Protein AF-X1EUM0-F1 (afdb_monomer_lite)

Organism: NCBI:txid412755

Foldseek 3Di:
DDDPCVVVVVVCVVCVVVVVLVVQQPDLDKDFDADPVRDTPDIHPNVVVD

Radius of gyration: 15.59 Å; chains: 1; bounding box: 20×37×44 Å

Structure (mmCIF, N/CA/C/O backbone):
data_AF-X1EUM0-F1
#
_entry.id   AF-X1EUM0-F1
#
loop_
_atom_site.group_PDB
_atom_site.id
_atom_site.type_symbol
_atom_site.label_atom_id
_atom_site.label_alt_id
_atom_site.label_comp_id
_atom_site.label_asym_id
_atom_site.label_entity_id
_atom_site.label_seq_id
_atom_site.pdbx_PDB_ins_code
_atom_site.Cartn_x
_atom_site.Cartn_y
_atom_site.Cartn_z
_atom_site.occupancy
_atom_site.B_iso_or_equiv
_atom_site.auth_seq_id
_atom_site.auth_comp_id
_atom_site.auth_asym_id
_atom_site.auth_atom_id
_atom_site.pdbx_PDB_model_num
ATOM 1 N N . MET A 1 1 ? -3.027 22.643 32.025 1.00 49.12 1 MET A N 1
ATOM 2 C CA . MET A 1 1 ? -2.256 21.991 30.943 1.00 49.12 1 MET A CA 1
ATOM 3 C C . MET A 1 1 ? -3.229 21.245 30.041 1.00 49.12 1 MET A C 1
ATOM 5 O O . MET A 1 1 ? -4.108 20.589 30.577 1.00 49.12 1 MET A O 1
ATOM 9 N N . GLY A 1 2 ? -3.074 21.348 28.716 1.00 54.31 2 GLY A N 1
ATOM 10 C CA . GLY A 1 2 ? -3.626 20.371 27.767 1.00 54.31 2 GLY A CA 1
ATOM 11 C C . GLY A 1 2 ? -4.854 20.799 26.960 1.00 54.31 2 GLY A C 1
ATOM 12 O O . GLY A 1 2 ? -5.949 20.356 27.271 1.00 54.31 2 GLY A O 1
ATOM 13 N N . GLN A 1 3 ? -4.672 21.580 25.884 1.00 50.28 3 GLN A N 1
ATOM 14 C CA . GLN A 1 3 ? -5.626 21.595 24.752 1.00 50.28 3 GLN A CA 1
ATOM 15 C C . GLN A 1 3 ? -4.991 21.739 23.343 1.00 50.28 3 GLN A C 1
ATOM 17 O O . GLN A 1 3 ? -5.727 21.655 22.363 1.00 50.28 3 GLN A O 1
ATOM 22 N N . ASN A 1 4 ? -3.660 21.850 23.196 1.00 51.44 4 ASN A N 1
ATOM 23 C CA . ASN A 1 4 ? -3.014 22.159 21.901 1.00 51.44 4 ASN A CA 1
ATOM 24 C C . ASN A 1 4 ? -2.397 20.980 21.112 1.00 51.44 4 ASN A C 1
ATOM 26 O O . ASN A 1 4 ? -1.875 21.217 20.029 1.00 51.44 4 ASN A O 1
ATOM 30 N N . ASN A 1 5 ? -2.477 19.724 21.573 1.00 56.00 5 ASN A N 1
ATOM 31 C CA . ASN A 1 5 ? -1.751 18.615 20.915 1.00 56.00 5 ASN A CA 1
ATOM 32 C C . ASN A 1 5 ? -2.535 17.887 19.804 1.00 56.00 5 ASN A C 1
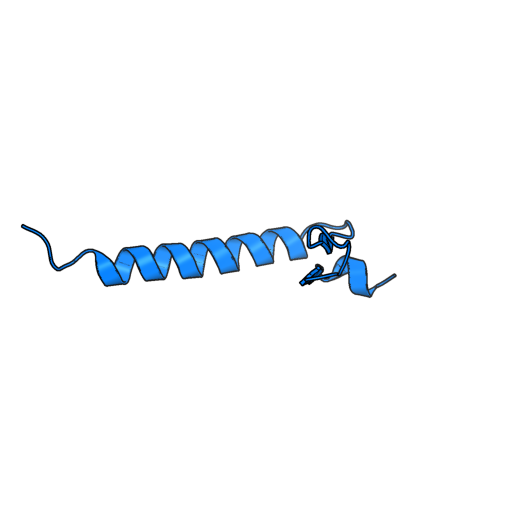ATOM 34 O O . ASN A 1 5 ? -1.938 17.281 18.920 1.00 56.00 5 ASN A O 1
ATOM 38 N N . ARG A 1 6 ? -3.871 18.000 19.786 1.00 61.59 6 ARG A N 1
ATOM 39 C CA . ARG A 1 6 ? -4.742 17.254 18.852 1.00 61.59 6 ARG A CA 1
ATOM 40 C C . ARG A 1 6 ? -4.471 17.504 17.354 1.00 61.59 6 ARG A C 1
ATOM 42 O O . ARG A 1 6 ? -4.641 16.571 16.572 1.00 61.59 6 ARG A O 1
ATOM 49 N N . PRO A 1 7 ? -4.121 18.726 16.902 1.00 63.25 7 PRO A N 1
ATOM 50 C CA . PRO A 1 7 ? -3.841 18.970 15.485 1.0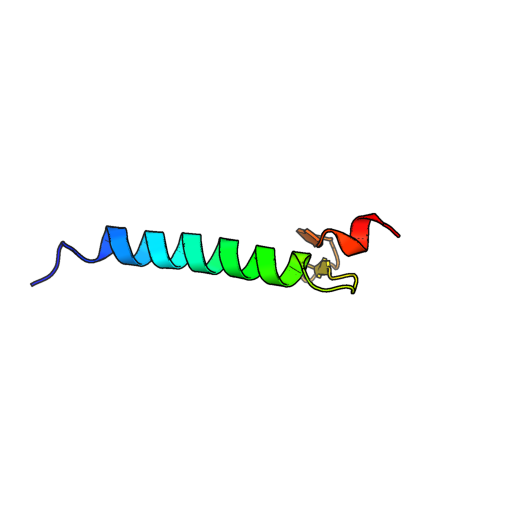0 63.25 7 PRO A CA 1
ATOM 51 C C . PRO A 1 7 ? -2.502 18.380 15.023 1.00 63.25 7 PRO A C 1
ATOM 53 O O . PRO A 1 7 ? -2.403 17.936 13.884 1.00 63.25 7 PRO A O 1
ATOM 56 N N . VAL A 1 8 ? -1.495 18.362 15.904 1.00 62.12 8 VAL A N 1
ATOM 57 C CA . VAL A 1 8 ? -0.141 17.872 15.598 1.00 62.12 8 VAL A CA 1
ATOM 58 C C . VAL A 1 8 ? -0.140 16.349 15.485 1.00 62.12 8 VAL A C 1
ATOM 60 O O . VAL A 1 8 ? 0.321 15.824 14.481 1.00 62.12 8 VAL A O 1
ATOM 63 N N . GLU A 1 9 ? -0.776 15.653 16.430 1.00 66.19 9 GLU A N 1
ATOM 64 C CA . GLU A 1 9 ? -0.917 14.186 16.413 1.00 66.19 9 GLU A CA 1
ATOM 65 C C . GLU A 1 9 ? -1.636 13.689 15.144 1.00 66.19 9 GLU A C 1
ATOM 67 O O . GLU A 1 9 ? -1.230 12.705 14.529 1.00 66.19 9 GLU A O 1
ATOM 72 N N . LYS A 1 10 ? -2.677 14.405 14.695 1.00 67.94 10 LYS A N 1
ATOM 73 C CA . LYS A 1 10 ? -3.374 14.103 13.433 1.00 67.94 10 LYS A CA 1
ATOM 74 C C . LYS A 1 10 ? -2.498 14.338 12.208 1.00 67.94 10 LYS A C 1
ATOM 76 O O . LYS A 1 10 ? -2.576 13.571 11.254 1.00 67.94 10 LYS A O 1
ATOM 81 N N . LEU A 1 11 ? -1.699 15.405 12.208 1.00 58.34 11 LEU A N 1
ATOM 82 C CA . LEU A 1 11 ? -0.788 15.694 11.106 1.00 58.34 11 LEU A CA 1
ATOM 83 C C . LEU A 1 11 ? 0.311 14.630 11.023 1.00 58.34 11 LEU A C 1
ATOM 85 O O . LEU A 1 11 ? 0.574 14.137 9.936 1.00 58.34 11 LEU A O 1
ATOM 89 N N . GLU A 1 12 ? 0.895 14.227 12.149 1.00 62.12 12 GLU A N 1
ATOM 90 C CA . GLU A 1 12 ? 1.893 13.154 12.214 1.00 62.12 12 GLU A CA 1
ATOM 91 C C . GLU A 1 12 ? 1.323 11.799 11.788 1.00 62.12 12 GLU A C 1
ATOM 93 O O . GLU A 1 12 ? 1.995 11.071 11.065 1.00 62.12 12 GLU A O 1
ATOM 98 N N . GLN A 1 13 ? 0.074 11.479 12.145 1.00 69.44 13 GLN A N 1
ATOM 99 C CA . GLN A 1 13 ? -0.614 10.282 11.646 1.00 69.44 13 GLN A CA 1
ATOM 100 C C . GLN A 1 13 ? -0.811 10.328 10.126 1.00 69.44 13 GLN A C 1
ATOM 102 O O . GLN A 1 13 ? -0.433 9.390 9.431 1.00 69.44 13 GLN A O 1
ATOM 107 N N . ILE A 1 14 ? -1.331 11.438 9.589 1.00 65.00 14 ILE A N 1
ATOM 108 C CA . ILE A 1 14 ? -1.550 11.601 8.142 1.00 65.00 14 ILE A CA 1
ATOM 109 C C . ILE A 1 14 ? -0.223 11.557 7.379 1.00 65.00 14 ILE A C 1
ATOM 111 O O . ILE A 1 14 ? -0.138 10.931 6.321 1.00 65.00 14 ILE A O 1
ATOM 115 N N . LEU A 1 15 ? 0.806 12.234 7.893 1.00 59.91 15 LEU A N 1
ATOM 116 C CA . LEU A 1 15 ? 2.135 12.244 7.296 1.00 59.91 15 LEU A CA 1
ATOM 117 C C . LEU A 1 15 ? 2.781 10.865 7.402 1.00 59.91 15 LEU A C 1
ATOM 119 O O . LEU A 1 15 ? 3.287 10.395 6.399 1.00 59.91 15 LEU A O 1
ATOM 123 N N . GLY A 1 16 ? 2.714 10.185 8.547 1.00 70.25 16 GLY A N 1
ATOM 124 C CA . GLY A 1 16 ? 3.265 8.843 8.738 1.00 70.25 16 GLY A CA 1
ATOM 125 C C . GLY A 1 16 ? 2.603 7.790 7.848 1.00 70.25 16 GLY A C 1
ATOM 126 O O . GLY A 1 16 ? 3.302 7.007 7.207 1.00 70.25 16 GLY A O 1
ATOM 127 N N . GLU A 1 17 ? 1.272 7.811 7.733 1.00 72.56 17 GLU A N 1
ATOM 128 C CA . GLU A 1 17 ? 0.522 6.908 6.851 1.00 72.56 17 GLU A CA 1
ATOM 129 C C . GLU A 1 17 ? 0.840 7.166 5.374 1.00 72.56 17 GLU A C 1
ATOM 131 O O . GLU A 1 17 ? 1.159 6.236 4.631 1.00 72.56 17 GLU A O 1
ATOM 136 N N . ARG A 1 18 ? 0.806 8.432 4.933 1.00 70.94 18 ARG A N 1
ATOM 137 C CA . ARG A 1 18 ? 1.111 8.782 3.537 1.00 70.94 18 ARG A CA 1
ATOM 138 C C . ARG A 1 18 ? 2.571 8.524 3.188 1.00 70.94 18 ARG A C 1
ATOM 140 O O . ARG A 1 18 ? 2.841 7.927 2.150 1.00 70.94 18 ARG A O 1
ATOM 147 N N . PHE A 1 19 ? 3.492 8.915 4.063 1.00 74.19 19 PHE A N 1
ATOM 148 C CA . PHE A 1 19 ? 4.928 8.708 3.888 1.00 74.19 19 PHE A CA 1
ATOM 149 C C . PHE A 1 19 ? 5.273 7.215 3.851 1.00 74.19 19 PHE A C 1
ATOM 151 O O . PHE A 1 19 ? 6.028 6.776 2.986 1.00 74.19 19 PHE A O 1
ATOM 158 N N . GLY A 1 20 ? 4.651 6.406 4.715 1.00 79.38 20 GLY A N 1
ATOM 159 C CA . GLY A 1 20 ? 4.779 4.951 4.678 1.00 79.38 20 GLY A CA 1
ATOM 16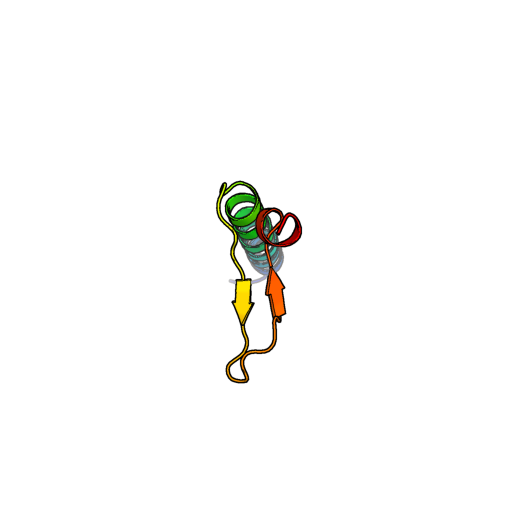0 C C . GLY A 1 20 ? 4.307 4.359 3.346 1.00 79.38 20 GLY A C 1
ATOM 161 O O . GLY A 1 20 ? 5.038 3.599 2.714 1.00 79.38 20 GLY A O 1
ATOM 162 N N . ILE A 1 21 ? 3.124 4.754 2.866 1.00 84.81 21 ILE A N 1
ATOM 163 C CA . ILE A 1 21 ? 2.572 4.285 1.582 1.00 84.81 21 ILE A CA 1
ATOM 164 C C . ILE A 1 21 ? 3.462 4.687 0.395 1.00 84.81 21 ILE A C 1
ATOM 166 O O . ILE A 1 21 ? 3.612 3.914 -0.556 1.00 84.81 21 ILE A O 1
ATOM 170 N N . GLU A 1 22 ? 4.050 5.882 0.416 1.00 87.81 22 GLU A N 1
ATOM 171 C CA . GLU A 1 22 ? 4.969 6.341 -0.629 1.00 87.81 22 GLU A CA 1
ATOM 172 C C . GLU A 1 22 ? 6.242 5.493 -0.682 1.00 87.81 22 GLU A C 1
ATOM 174 O O . GLU A 1 22 ? 6.630 5.067 -1.771 1.00 87.81 22 GLU A O 1
ATOM 179 N N . ILE A 1 23 ? 6.827 5.148 0.471 1.00 86.31 23 ILE A N 1
ATOM 180 C CA . ILE A 1 23 ? 7.974 4.230 0.546 1.00 86.31 23 ILE A CA 1
ATOM 181 C C . ILE A 1 23 ? 7.610 2.863 -0.041 1.00 86.31 23 ILE A C 1
ATOM 183 O O . ILE A 1 23 ? 8.338 2.339 -0.885 1.00 86.31 23 ILE A O 1
ATOM 187 N N . LEU A 1 24 ? 6.462 2.298 0.349 1.00 88.69 24 LEU A N 1
ATOM 188 C CA . LEU A 1 24 ? 6.020 0.996 -0.160 1.00 88.69 24 LEU A CA 1
ATOM 189 C C . LEU A 1 24 ? 5.773 1.009 -1.679 1.00 88.69 24 LEU A C 1
ATOM 191 O O . LEU A 1 24 ? 5.983 -0.001 -2.351 1.00 88.69 24 LEU A O 1
ATOM 195 N N . ASN A 1 25 ? 5.344 2.144 -2.235 1.00 91.19 25 ASN A N 1
ATOM 196 C CA . ASN A 1 25 ? 5.170 2.326 -3.677 1.00 91.19 25 ASN A CA 1
ATOM 197 C C . ASN A 1 25 ? 6.477 2.588 -4.435 1.00 91.19 25 ASN A C 1
ATOM 199 O O . ASN A 1 25 ? 6.503 2.381 -5.645 1.00 91.19 25 ASN A O 1
ATOM 203 N N . ALA A 1 26 ? 7.523 3.067 -3.761 1.00 90.00 26 ALA A N 1
ATOM 204 C CA . ALA A 1 26 ? 8.840 3.288 -4.355 1.00 90.00 26 ALA A CA 1
ATOM 205 C C . ALA A 1 26 ? 9.682 2.002 -4.430 1.00 90.00 26 ALA A C 1
ATOM 207 O O . ALA A 1 26 ? 10.645 1.938 -5.194 1.00 90.00 26 ALA A O 1
ATOM 208 N N . MET A 1 27 ? 9.337 0.975 -3.648 1.00 85.19 27 MET A N 1
ATOM 209 C CA . MET A 1 27 ? 10.016 -0.317 -3.699 1.00 85.19 27 MET A CA 1
ATOM 210 C C . MET A 1 27 ? 9.752 -1.036 -5.025 1.00 85.19 27 MET A C 1
ATOM 212 O O . MET A 1 27 ? 8.605 -1.238 -5.401 1.00 85.19 27 MET A O 1
ATOM 216 N N . GLY A 1 28 ? 10.817 -1.495 -5.690 1.00 91.56 28 GLY A N 1
ATOM 217 C CA . GLY A 1 28 ? 10.763 -2.246 -6.955 1.00 91.56 28 GLY A CA 1
ATOM 218 C C . GLY A 1 28 ? 10.325 -3.710 -6.820 1.00 91.56 28 GLY A C 1
ATOM 219 O O . GLY A 1 28 ? 10.719 -4.541 -7.632 1.00 91.56 28 GLY A O 1
ATOM 220 N N . ILE A 1 29 ? 9.568 -4.038 -5.773 1.00 92.50 29 ILE A N 1
ATOM 221 C CA . ILE A 1 29 ? 9.028 -5.374 -5.508 1.00 92.50 29 ILE A CA 1
ATOM 222 C C . ILE A 1 29 ? 7.520 -5.277 -5.294 1.00 92.50 29 ILE A C 1
ATOM 224 O O . ILE A 1 29 ? 7.020 -4.285 -4.760 1.00 92.50 29 ILE A O 1
ATOM 228 N N . ALA A 1 30 ? 6.787 -6.312 -5.695 1.00 95.12 30 ALA A N 1
ATOM 229 C CA . ALA A 1 30 ? 5.356 -6.394 -5.438 1.00 95.12 30 ALA A CA 1
ATOM 230 C C . ALA A 1 30 ? 5.086 -6.662 -3.952 1.00 95.12 30 ALA A C 1
ATOM 232 O O . ALA A 1 30 ? 5.654 -7.584 -3.367 1.00 95.12 30 ALA A O 1
ATOM 233 N N . ILE A 1 31 ? 4.213 -5.853 -3.351 1.00 92.94 31 ILE A N 1
ATOM 234 C CA . ILE A 1 31 ? 3.835 -5.948 -1.937 1.00 92.94 31 ILE A CA 1
ATOM 235 C C . ILE A 1 31 ? 2.317 -5.938 -1.833 1.00 92.94 31 ILE A C 1
ATOM 237 O O . ILE A 1 31 ? 1.652 -5.066 -2.397 1.00 92.94 31 ILE A O 1
ATOM 241 N N . VAL A 1 32 ? 1.793 -6.890 -1.067 1.00 94.12 32 VAL A N 1
ATOM 242 C CA . VAL A 1 32 ? 0.369 -7.054 -0.781 1.00 94.12 32 VAL A CA 1
ATOM 243 C C . VAL A 1 32 ? 0.184 -7.153 0.725 1.00 94.12 32 VAL A C 1
ATOM 245 O O . VAL A 1 32 ? 0.943 -7.842 1.405 1.00 94.12 32 VAL A O 1
ATOM 248 N N . VAL A 1 33 ? -0.831 -6.468 1.237 1.00 91.62 33 VAL A N 1
ATOM 249 C CA . VAL A 1 33 ? -1.314 -6.631 2.605 1.00 91.62 33 VAL A CA 1
ATOM 250 C C . VAL A 1 33 ? -2.609 -7.429 2.540 1.00 91.62 33 VAL A C 1
ATOM 252 O O . VAL A 1 33 ? -3.530 -7.079 1.795 1.00 91.62 33 VAL A O 1
ATOM 255 N N . LEU A 1 34 ? -2.646 -8.507 3.316 1.00 94.62 34 LEU A N 1
ATOM 256 C CA . LEU A 1 34 ? -3.778 -9.417 3.420 1.00 94.62 34 LEU A CA 1
ATOM 257 C C . LEU A 1 34 ? -4.469 -9.250 4.774 1.00 94.62 34 LEU A C 1
ATOM 259 O O . LEU A 1 34 ? -3.820 -8.905 5.766 1.00 94.62 34 LEU A O 1
ATOM 263 N N . ASP A 1 35 ? -5.767 -9.522 4.814 1.00 95.00 35 ASP A N 1
ATOM 264 C CA . ASP A 1 35 ? -6.452 -9.834 6.067 1.00 95.00 35 ASP A CA 1
ATOM 265 C C . ASP A 1 35 ? -6.172 -11.299 6.498 1.00 95.00 35 ASP A C 1
ATOM 267 O O . ASP A 1 35 ? -5.531 -12.057 5.760 1.00 95.00 35 ASP A O 1
ATOM 271 N N . PRO A 1 36 ? -6.610 -11.726 7.699 1.00 96.94 36 PRO A N 1
ATOM 272 C CA . PRO A 1 36 ? -6.429 -13.106 8.163 1.00 96.94 36 PRO A CA 1
ATOM 273 C C . PRO A 1 36 ? -7.130 -14.177 7.313 1.00 96.94 36 PRO A C 1
ATOM 275 O O . PRO A 1 36 ? -6.728 -15.338 7.363 1.00 96.94 36 PRO A O 1
ATOM 278 N N . ASP A 1 37 ? -8.147 -13.795 6.538 1.00 98.25 37 ASP A N 1
ATOM 279 C CA . ASP A 1 37 ? -8.892 -14.672 5.630 1.00 98.25 37 ASP A CA 1
ATOM 280 C C . ASP A 1 37 ? -8.270 -14.704 4.219 1.00 98.25 37 ASP A C 1
ATOM 282 O O . ASP A 1 37 ? -8.847 -15.264 3.287 1.00 98.25 37 ASP A O 1
ATOM 286 N N . PHE A 1 38 ? -7.066 -14.139 4.061 1.00 96.12 38 PHE A N 1
ATOM 287 C CA . PHE A 1 38 ? -6.301 -14.043 2.816 1.00 96.12 38 PHE A CA 1
ATOM 288 C C . PHE A 1 38 ? -6.933 -13.165 1.722 1.00 96.12 38 PHE A C 1
ATOM 290 O O . PHE A 1 38 ? -6.530 -13.250 0.558 1.00 96.12 38 PHE A O 1
ATOM 297 N N . ASN A 1 39 ? -7.860 -12.266 2.062 1.00 96.44 39 ASN A N 1
ATOM 298 C CA . ASN A 1 39 ? -8.329 -11.253 1.119 1.00 96.44 39 ASN A CA 1
ATOM 299 C C . ASN A 1 39 ? -7.322 -10.104 1.016 1.00 96.44 39 ASN A C 1
ATOM 301 O O . ASN A 1 39 ? -6.719 -9.678 2.003 1.00 96.44 39 ASN A O 1
ATOM 305 N N . ILE A 1 40 ? -7.171 -9.551 -0.189 1.00 94.31 40 ILE A N 1
ATOM 306 C CA . ILE A 1 40 ? -6.311 -8.388 -0.426 1.00 94.31 40 ILE A CA 1
ATOM 307 C C . ILE A 1 40 ? -7.001 -7.128 0.092 1.00 94.31 40 ILE A C 1
ATOM 309 O O . ILE A 1 40 ? -8.007 -6.696 -0.469 1.00 94.31 40 ILE A O 1
ATOM 313 N N . ILE A 1 41 ? -6.412 -6.495 1.108 1.00 95.06 41 ILE A N 1
ATOM 314 C CA . ILE A 1 41 ? -6.896 -5.212 1.638 1.00 95.06 41 ILE A CA 1
ATOM 315 C C . ILE A 1 41 ? -6.133 -4.018 1.059 1.00 95.06 41 ILE A C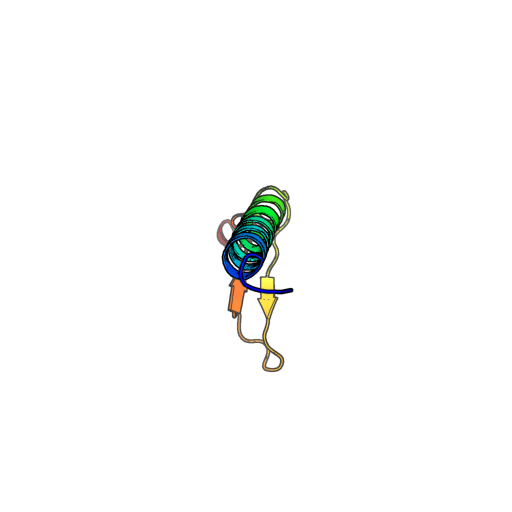 1
ATOM 317 O O . ILE A 1 41 ? -6.674 -2.916 0.972 1.00 95.06 41 ILE A O 1
ATOM 321 N N . TRP A 1 42 ? -4.887 -4.225 0.625 1.00 93.56 42 TRP A N 1
ATOM 322 C CA . TRP A 1 42 ? -4.087 -3.208 -0.055 1.00 93.56 42 TRP A CA 1
ATOM 323 C C . TRP A 1 42 ? -2.944 -3.838 -0.861 1.00 93.56 42 TRP A C 1
ATOM 325 O O . TRP A 1 42 ? -2.412 -4.880 -0.485 1.00 93.56 42 TRP A O 1
ATOM 335 N N . ALA A 1 43 ? -2.523 -3.185 -1.945 1.00 92.69 43 ALA A N 1
ATOM 336 C CA . ALA A 1 43 ? -1.345 -3.576 -2.717 1.00 92.69 43 ALA A CA 1
ATOM 337 C 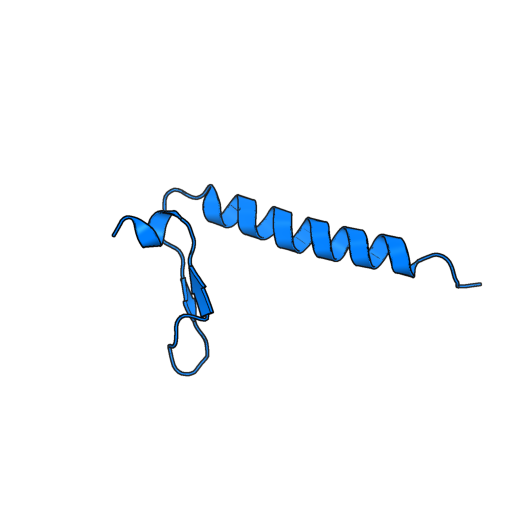C . ALA A 1 43 ? -0.623 -2.351 -3.297 1.00 92.69 43 ALA A C 1
ATOM 339 O O . ALA A 1 43 ? -1.265 -1.348 -3.641 1.00 92.69 43 ALA A O 1
ATOM 340 N N . ASN A 1 44 ? 0.702 -2.444 -3.433 1.00 93.06 44 ASN A N 1
ATOM 341 C CA . ASN A 1 44 ? 1.523 -1.374 -3.997 1.00 93.06 44 ASN A CA 1
ATOM 342 C C . ASN A 1 44 ? 1.433 -1.309 -5.536 1.00 93.06 44 ASN A C 1
ATOM 344 O O . ASN A 1 44 ? 0.822 -2.152 -6.198 1.00 93.06 44 ASN A O 1
ATOM 348 N N . ARG A 1 45 ? 2.047 -0.277 -6.127 1.00 93.62 45 ARG A N 1
ATOM 349 C CA . ARG A 1 45 ? 2.058 -0.073 -7.588 1.00 93.62 45 ARG A CA 1
ATOM 350 C C . ARG A 1 45 ? 2.726 -1.206 -8.365 1.00 93.62 45 ARG A C 1
ATOM 352 O O . ARG A 1 45 ? 2.254 -1.511 -9.455 1.00 93.62 45 ARG A O 1
ATOM 359 N N . GLU A 1 46 ? 3.779 -1.821 -7.831 1.00 94.75 46 GLU A N 1
ATOM 360 C CA . GLU A 1 46 ? 4.485 -2.904 -8.526 1.00 94.75 46 GLU A CA 1
ATOM 361 C C . GLU A 1 46 ? 3.634 -4.169 -8.656 1.00 94.75 46 GLU A C 1
ATOM 363 O O . GLU A 1 46 ? 3.660 -4.798 -9.708 1.00 94.75 46 GLU A O 1
ATOM 368 N N . TYR A 1 47 ? 2.806 -4.499 -7.656 1.00 94.31 47 TYR A N 1
ATOM 369 C CA . TYR A 1 47 ? 1.883 -5.638 -7.743 1.00 94.31 47 TYR A CA 1
ATOM 370 C C . TYR A 1 47 ? 0.930 -5.543 -8.946 1.00 94.31 47 TYR A C 1
ATOM 372 O O . TYR A 1 47 ? 0.626 -6.548 -9.573 1.00 94.31 47 TYR A O 1
ATOM 380 N N . ARG A 1 48 ? 0.498 -4.330 -9.317 1.00 86.50 48 ARG A N 1
ATOM 381 C CA . ARG A 1 48 ? -0.431 -4.104 -10.443 1.00 86.50 48 ARG A CA 1
ATOM 382 C C . ARG A 1 48 ? 0.197 -4.279 -11.826 1.00 86.50 48 ARG A C 1
ATOM 384 O O . ARG A 1 48 ? -0.515 -4.163 -12.818 1.00 86.50 48 ARG A O 1
ATOM 391 N N . LYS A 1 49 ? 1.516 -4.458 -11.904 1.00 90.12 49 LYS A N 1
ATOM 392 C CA . LYS A 1 49 ? 2.224 -4.704 -13.168 1.00 90.12 49 LYS A CA 1
ATOM 393 C C . LYS A 1 49 ? 2.311 -6.192 -13.514 1.00 90.12 49 LYS A C 1
ATOM 395 O O . LYS A 1 49 ? 2.799 -6.508 -14.596 1.00 90.12 49 LYS A O 1
ATOM 400 N N . ILE A 1 50 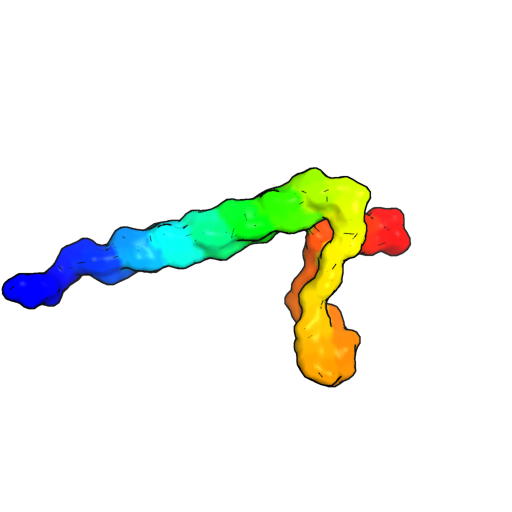? 1.917 -7.062 -12.583 1.00 78.62 50 ILE A N 1
ATOM 401 C CA . ILE A 1 50 ? 1.935 -8.522 -12.714 1.00 78.62 50 ILE A CA 1
ATOM 402 C C . ILE A 1 50 ? 0.646 -8.993 -13.384 1.00 78.62 50 ILE A C 1
ATOM 404 O O . ILE A 1 50 ? -0.420 -8.412 -13.079 1.00 78.62 50 ILE A O 1
#

InterPro domains:
  IPR035965 PAS domain superfamily [SSF55785] (22-50)

pLDDT: mean 80.4, std 15.31, range [49.12, 98.25]

Secondary structure (DSSP, 8-state):
--SSSHHHHHHHHHHHHHHHHHHHHHSSS--EEE-TTS-EEEE-TTGGG-

Sequence (50 aa):
MGQNNRPVEKLEQILGERFGIEILNAMGIAIVVLDPDFNIIWANREYRKI